Protein AF-A0A967SB26-F1 (afdb_monomer)

Solvent-accessible surface area (backbone atoms only — not comparable to full-atom values): 4712 Å² total; per-residue (Å²): 130,93,73,76,88,67,81,92,71,80,72,57,71,64,66,50,50,51,55,41,43,76,71,72,48,60,94,88,45,77,45,73,32,52,38,60,69,21,70,71,18,52,56,55,38,51,51,41,45,72,75,66,43,54,64,45,71,42,55,57,20,45,62,46,52,74,68,41,84,88,55,90,81,88,133

Structure (mmCIF, N/CA/C/O backbone):
data_AF-A0A967SB26-F1
#
_entry.id   AF-A0A967SB26-F1
#
loop_
_atom_site.group_PDB
_atom_site.id
_atom_site.type_symbol
_atom_site.label_atom_id
_atom_site.label_alt_id
_atom_site.label_comp_id
_atom_site.label_asym_id
_atom_site.label_entity_id
_atom_site.label_seq_id
_atom_site.pdbx_PDB_ins_code
_atom_site.Cartn_x
_atom_site.Cartn_y
_atom_site.Cartn_z
_atom_site.occupancy
_atom_site.B_iso_or_equiv
_atom_site.auth_seq_id
_atom_site.auth_comp_id
_atom_site.auth_asym_id
_atom_site.auth_atom_id
_atom_site.pdbx_PDB_model_num
ATOM 1 N N . LEU A 1 1 ? 19.356 20.847 -7.843 1.00 55.59 1 LEU A N 1
ATOM 2 C CA . LEU A 1 1 ? 18.170 20.138 -8.380 1.00 55.59 1 LEU A CA 1
ATOM 3 C C . LEU A 1 1 ? 18.632 18.778 -8.879 1.00 55.59 1 LEU A C 1
ATOM 5 O O . LEU A 1 1 ? 19.406 18.748 -9.828 1.00 55.59 1 LEU A O 1
ATOM 9 N N . ILE A 1 2 ? 18.240 17.681 -8.229 1.00 57.41 2 ILE A N 1
ATOM 10 C CA . ILE A 1 2 ? 18.542 16.334 -8.736 1.00 57.41 2 ILE A CA 1
ATOM 11 C C . ILE A 1 2 ? 17.737 16.164 -10.027 1.00 57.41 2 ILE A C 1
ATOM 13 O O . ILE A 1 2 ? 16.512 16.086 -9.988 1.00 57.41 2 ILE A O 1
ATOM 17 N N . ARG A 1 3 ? 18.411 16.195 -11.179 1.00 53.31 3 ARG A N 1
ATOM 18 C CA . ARG A 1 3 ? 17.799 15.897 -12.475 1.00 53.31 3 ARG A CA 1
ATOM 19 C C . ARG A 1 3 ? 18.098 14.439 -12.792 1.00 53.31 3 ARG A C 1
ATOM 21 O O . ARG A 1 3 ? 19.218 14.113 -13.169 1.00 53.31 3 ARG A O 1
ATOM 28 N N . SER A 1 4 ? 17.107 13.572 -12.600 1.00 69.19 4 SER A N 1
ATOM 29 C CA . SER A 1 4 ? 17.150 12.228 -13.177 1.00 69.19 4 SER A CA 1
ATOM 30 C C . SER A 1 4 ? 17.157 12.370 -14.697 1.00 69.19 4 SER A C 1
ATOM 32 O O . SER A 1 4 ? 16.253 12.984 -15.259 1.00 69.19 4 SER A O 1
ATOM 34 N N . THR A 1 5 ? 18.188 11.844 -15.351 1.00 69.44 5 THR A N 1
ATOM 35 C CA . THR A 1 5 ? 18.306 11.797 -16.818 1.00 69.44 5 THR A CA 1
ATOM 36 C C . THR A 1 5 ? 17.552 10.615 -17.426 1.00 69.44 5 THR A C 1
ATOM 38 O O . THR A 1 5 ? 17.364 10.569 -18.637 1.00 69.44 5 THR A O 1
ATOM 41 N N . ALA A 1 6 ? 17.100 9.669 -16.599 1.00 74.69 6 ALA A N 1
ATOM 42 C CA . ALA A 1 6 ? 16.287 8.546 -17.033 1.00 74.69 6 ALA A CA 1
ATOM 43 C C . ALA A 1 6 ? 14.812 8.949 -17.136 1.00 74.69 6 ALA A C 1
ATOM 45 O O . ALA A 1 6 ? 14.270 9.603 -16.237 1.00 74.69 6 ALA A O 1
ATOM 46 N N . GLN A 1 7 ? 14.162 8.513 -18.216 1.00 79.81 7 GLN A N 1
ATOM 47 C CA . GLN A 1 7 ? 12.718 8.620 -18.371 1.00 79.81 7 GLN A CA 1
ATOM 48 C C . GLN A 1 7 ? 12.042 7.772 -17.282 1.00 79.81 7 GLN A C 1
ATOM 50 O O . GLN A 1 7 ? 12.404 6.604 -17.119 1.00 79.81 7 GLN A O 1
ATOM 55 N N . PRO A 1 8 ? 11.105 8.334 -16.500 1.00 83.06 8 PRO A N 1
ATOM 56 C CA . PRO A 1 8 ? 10.456 7.584 -15.439 1.00 83.06 8 PRO A CA 1
ATOM 57 C C . PRO A 1 8 ? 9.653 6.433 -16.047 1.00 83.06 8 PRO A C 1
ATOM 59 O O . PRO A 1 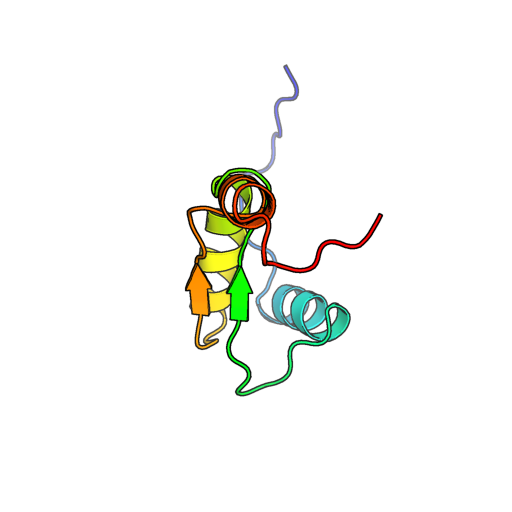8 ? 8.750 6.647 -16.854 1.00 83.06 8 PRO A O 1
ATOM 62 N N . ALA A 1 9 ? 9.997 5.215 -15.645 1.00 90.06 9 ALA A N 1
ATOM 63 C CA . ALA A 1 9 ? 9.315 3.994 -16.033 1.00 90.06 9 ALA A CA 1
ATOM 64 C C . ALA A 1 9 ? 9.078 3.131 -14.793 1.00 90.06 9 ALA A C 1
ATOM 66 O O . ALA A 1 9 ? 9.855 3.163 -13.832 1.00 90.06 9 ALA A O 1
ATOM 67 N N . LEU A 1 10 ? 7.997 2.354 -14.818 1.00 93.94 10 LEU A N 1
ATOM 68 C CA . LEU A 1 10 ? 7.829 1.270 -13.861 1.00 93.94 10 LEU A CA 1
ATOM 69 C C . LEU A 1 10 ? 8.924 0.221 -14.082 1.00 93.94 10 LEU A C 1
ATOM 71 O O . LEU A 1 10 ? 9.421 0.045 -15.194 1.00 93.94 10 LEU A O 1
ATOM 75 N N . ARG A 1 11 ? 9.274 -0.495 -13.013 1.00 93.56 11 ARG A N 1
ATOM 76 C CA . ARG A 1 11 ? 10.029 -1.745 -13.153 1.00 93.56 11 ARG A CA 1
ATOM 77 C C . ARG A 1 11 ? 9.163 -2.786 -13.857 1.00 93.56 11 ARG A C 1
ATOM 79 O O . ARG A 1 11 ? 7.949 -2.607 -13.974 1.00 93.56 11 ARG A O 1
ATOM 86 N N . ASP A 1 12 ? 9.782 -3.868 -14.309 1.00 96.12 12 ASP A N 1
ATOM 87 C C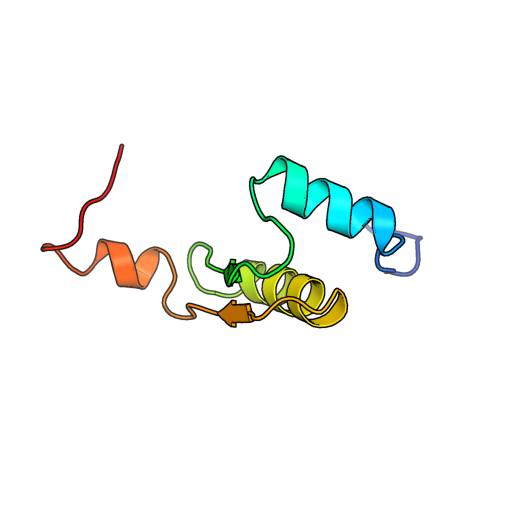A . ASP A 1 12 ? 9.040 -4.979 -14.886 1.00 96.12 12 ASP A CA 1
ATOM 88 C C . ASP A 1 12 ? 8.017 -5.548 -13.873 1.00 96.12 12 ASP A C 1
ATOM 90 O O . ASP A 1 12 ? 8.227 -5.472 -12.653 1.00 96.12 12 ASP A O 1
ATOM 94 N N . PRO A 1 13 ? 6.888 -6.101 -14.348 1.00 96.94 13 PRO A N 1
ATOM 95 C CA . PRO A 1 13 ? 5.821 -6.563 -13.465 1.00 96.94 13 PRO A CA 1
ATOM 96 C C . PRO A 1 13 ? 6.249 -7.635 -12.456 1.00 96.94 13 PRO A C 1
ATOM 98 O O . PRO A 1 13 ? 5.691 -7.685 -11.363 1.00 96.94 13 PRO A O 1
ATOM 101 N N . GLU A 1 14 ? 7.214 -8.493 -12.790 1.00 97.19 14 GLU A N 1
ATOM 102 C CA . GLU A 1 14 ? 7.670 -9.558 -11.893 1.00 97.19 14 GLU A CA 1
ATOM 103 C C . GLU A 1 14 ? 8.482 -8.994 -10.723 1.00 97.19 14 GLU A 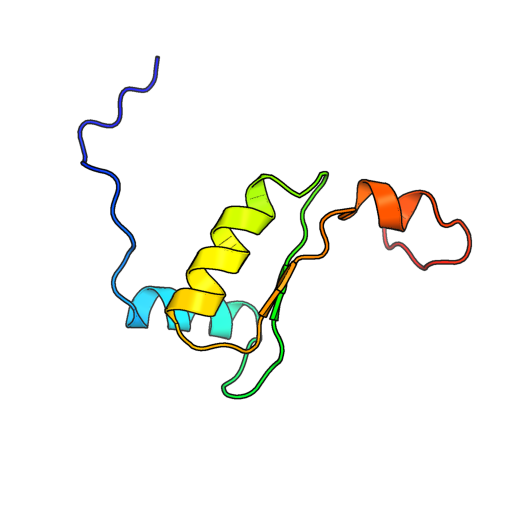C 1
ATOM 105 O O . GLU A 1 14 ? 8.197 -9.326 -9.571 1.00 97.19 14 GLU A O 1
ATOM 110 N N . SER A 1 15 ? 9.407 -8.066 -10.990 1.00 97.56 15 SER A N 1
ATOM 111 C CA . SER A 1 15 ? 10.147 -7.337 -9.953 1.00 97.56 15 SER A CA 1
ATOM 112 C C . SER A 1 15 ? 9.211 -6.562 -9.027 1.00 97.56 15 SER A C 1
ATOM 114 O O . SER A 1 15 ? 9.428 -6.498 -7.814 1.00 97.56 15 SER A O 1
ATOM 116 N N . LEU A 1 16 ? 8.138 -5.986 -9.575 1.00 97.06 16 LEU A N 1
ATOM 117 C CA . LEU A 1 16 ? 7.126 -5.329 -8.759 1.00 97.06 16 LEU A CA 1
ATOM 118 C C . LEU A 1 16 ? 6.346 -6.345 -7.913 1.00 97.06 16 LEU A C 1
ATOM 120 O O . LEU A 1 16 ? 6.246 -6.133 -6.711 1.00 97.06 16 LEU A O 1
ATOM 124 N N . ARG A 1 17 ? 5.871 -7.471 -8.469 1.00 97.19 17 ARG A N 1
ATOM 125 C CA . ARG A 1 17 ? 5.199 -8.528 -7.679 1.00 97.19 17 ARG A CA 1
ATOM 126 C C . ARG A 1 17 ? 6.085 -9.083 -6.568 1.00 97.19 17 ARG A C 1
ATOM 128 O O . ARG A 1 17 ? 5.599 -9.281 -5.462 1.00 97.19 17 ARG A O 1
ATOM 135 N N . ALA A 1 18 ? 7.377 -9.281 -6.831 1.00 97.25 18 ALA A N 1
ATOM 136 C CA . ALA A 1 18 ? 8.332 -9.730 -5.821 1.00 97.25 18 ALA A CA 1
ATOM 137 C C . ALA A 1 18 ? 8.361 -8.794 -4.605 1.00 97.25 18 ALA A C 1
ATOM 139 O O . ALA A 1 18 ? 8.294 -9.271 -3.480 1.00 97.25 18 ALA A O 1
ATOM 140 N N . ARG A 1 19 ? 8.331 -7.473 -4.819 1.00 96.88 19 ARG A N 1
ATOM 141 C CA . ARG A 1 19 ? 8.274 -6.489 -3.725 1.00 96.88 19 ARG A CA 1
ATOM 142 C C . ARG A 1 19 ? 6.986 -6.544 -2.908 1.00 96.88 19 ARG A C 1
ATOM 144 O O . ARG A 1 19 ? 7.021 -6.270 -1.715 1.00 96.88 19 ARG A O 1
ATOM 151 N N . PHE A 1 20 ? 5.856 -6.862 -3.537 1.00 96.69 20 PHE A N 1
ATOM 152 C CA . PHE A 1 20 ? 4.592 -7.057 -2.821 1.00 96.69 20 PHE A CA 1
ATOM 153 C C . PHE A 1 20 ? 4.640 -8.337 -1.973 1.00 96.69 20 PHE A C 1
ATOM 155 O O . PHE A 1 20 ? 4.292 -8.290 -0.797 1.00 96.69 20 PHE A O 1
ATOM 162 N N . ARG A 1 21 ? 5.187 -9.435 -2.512 1.00 97.31 21 ARG A N 1
ATOM 163 C CA . ARG A 1 21 ? 5.393 -10.688 -1.762 1.00 97.31 21 ARG A CA 1
ATOM 164 C C . ARG A 1 21 ? 6.378 -10.539 -0.604 1.00 97.31 21 ARG A C 1
ATOM 166 O O . ARG A 1 21 ? 6.127 -11.047 0.479 1.00 97.31 21 ARG A O 1
ATOM 173 N N . GLU A 1 22 ? 7.467 -9.792 -0.792 1.00 97.44 22 GLU A N 1
ATOM 174 C CA . GLU A 1 22 ? 8.403 -9.433 0.288 1.00 97.44 22 GLU A CA 1
ATOM 175 C C . GLU A 1 22 ? 7.712 -8.660 1.424 1.00 97.44 22 GLU A C 1
ATOM 177 O O . GLU A 1 22 ? 8.122 -8.763 2.577 1.00 97.44 22 GLU A O 1
ATOM 182 N N . ALA A 1 23 ? 6.652 -7.909 1.106 1.00 95.19 23 ALA A N 1
ATOM 183 C CA . ALA A 1 23 ? 5.812 -7.208 2.073 1.00 95.19 23 ALA A CA 1
ATOM 184 C C . ALA A 1 23 ? 4.661 -8.070 2.634 1.00 95.19 23 ALA A C 1
ATOM 186 O O . ALA A 1 23 ? 3.845 -7.553 3.394 1.00 95.19 23 ALA A O 1
ATOM 187 N N . GLY A 1 24 ? 4.593 -9.358 2.278 1.00 96.69 24 GLY A N 1
ATOM 188 C CA . GLY A 1 24 ? 3.578 -10.298 2.755 1.00 96.69 24 GLY A CA 1
ATOM 189 C C . GLY A 1 24 ? 2.237 -10.232 2.022 1.00 96.69 24 GLY A C 1
ATOM 190 O O . GLY A 1 24 ? 1.232 -10.608 2.609 1.00 96.69 24 GLY A O 1
ATOM 191 N N . VAL A 1 25 ? 2.202 -9.722 0.785 1.00 96.81 25 VAL A N 1
ATOM 192 C CA . VAL A 1 25 ? 1.000 -9.739 -0.067 1.00 96.81 25 VAL A CA 1
ATOM 193 C C . VAL A 1 25 ? 1.042 -10.955 -0.989 1.00 96.81 25 VAL A C 1
ATOM 195 O O . VAL A 1 25 ? 1.929 -11.042 -1.846 1.00 96.81 25 VAL A O 1
ATOM 198 N N . ASP A 1 26 ? 0.062 -11.840 -0.844 1.00 94.00 26 ASP A N 1
ATOM 199 C CA . ASP A 1 26 ? -0.122 -13.029 -1.671 1.00 94.00 26 ASP A CA 1
ATOM 200 C C . ASP A 1 26 ? -1.165 -12.812 -2.786 1.00 94.00 26 ASP A C 1
ATOM 202 O O . ASP A 1 26 ? -1.898 -11.817 -2.841 1.00 94.00 26 ASP A O 1
ATOM 206 N N . ASP A 1 27 ? -1.227 -13.757 -3.727 1.00 89.31 27 ASP A N 1
ATOM 207 C CA . ASP A 1 27 ? -2.214 -13.725 -4.805 1.00 89.31 27 ASP A CA 1
ATOM 208 C C . ASP A 1 27 ? -3.637 -13.882 -4.237 1.00 89.31 27 ASP A C 1
ATOM 210 O O . ASP A 1 27 ? -3.962 -14.868 -3.578 1.00 89.31 27 ASP A O 1
ATOM 214 N N . GLY A 1 28 ? -4.511 -12.919 -4.543 1.00 91.81 28 GLY A N 1
ATOM 215 C CA . GLY A 1 28 ? -5.898 -12.884 -4.064 1.00 91.81 28 GLY A CA 1
ATOM 216 C C . GLY A 1 28 ? -6.126 -11.997 -2.838 1.00 91.81 28 GLY A C 1
ATOM 217 O O . GLY A 1 28 ? -7.281 -11.699 -2.528 1.00 91.81 28 GLY A O 1
ATOM 218 N N . ASP A 1 29 ? -5.061 -11.510 -2.197 1.00 96.44 29 ASP A N 1
ATOM 219 C CA . ASP A 1 29 ? -5.180 -10.560 -1.097 1.00 96.44 29 ASP A CA 1
ATOM 220 C C . ASP A 1 29 ? -5.767 -9.219 -1.547 1.00 96.44 29 ASP A C 1
ATOM 222 O O . ASP A 1 29 ? -5.571 -8.735 -2.668 1.00 96.44 29 ASP A O 1
ATOM 226 N N . THR A 1 30 ? -6.460 -8.573 -0.610 1.00 97.88 30 THR A N 1
ATOM 227 C CA . THR A 1 30 ? -6.824 -7.164 -0.737 1.00 97.88 30 THR A CA 1
ATOM 228 C C . THR A 1 30 ? -5.677 -6.287 -0.253 1.00 97.88 30 THR A C 1
ATOM 230 O O . THR A 1 30 ? -5.327 -6.297 0.925 1.00 97.88 30 THR A O 1
ATOM 233 N N . VAL A 1 31 ? -5.166 -5.429 -1.132 1.00 97.94 31 VAL A N 1
ATOM 234 C CA . VAL A 1 31 ? -4.153 -4.430 -0.791 1.00 97.94 31 VAL A CA 1
ATOM 235 C C . VAL A 1 31 ? -4.829 -3.130 -0.356 1.00 97.94 31 VAL A C 1
ATOM 237 O O . VAL A 1 31 ? -5.571 -2.514 -1.121 1.00 97.94 31 VAL A O 1
ATOM 240 N N . VAL A 1 32 ? -4.536 -2.654 0.855 1.00 97.81 32 VAL A N 1
ATOM 241 C CA . VAL A 1 32 ? -4.941 -1.315 1.310 1.00 97.81 32 VAL A CA 1
ATOM 242 C C . VAL A 1 32 ? -3.703 -0.447 1.471 1.00 97.81 32 VAL A C 1
ATOM 244 O O . VAL A 1 32 ? -2.856 -0.717 2.317 1.00 97.81 32 VAL A O 1
ATOM 247 N N . THR A 1 33 ? -3.578 0.606 0.664 1.00 97.88 33 THR A N 1
ATOM 248 C CA . THR A 1 33 ? -2.423 1.509 0.741 1.00 97.88 33 THR A CA 1
ATOM 249 C C . THR A 1 33 ? -2.723 2.725 1.613 1.00 97.88 33 THR A C 1
ATOM 251 O O . THR A 1 33 ? -3.828 3.268 1.600 1.00 97.88 33 THR A O 1
ATOM 254 N N . TYR A 1 34 ? -1.720 3.169 2.370 1.00 98.00 34 TYR A N 1
ATOM 255 C CA . TYR A 1 34 ? -1.751 4.397 3.162 1.00 98.00 34 TYR A CA 1
ATOM 256 C C . TYR A 1 34 ? -0.330 4.949 3.331 1.00 98.00 34 TYR A C 1
ATOM 258 O O . TYR A 1 34 ? 0.655 4.239 3.125 1.00 98.00 34 TYR A O 1
ATOM 266 N N . CYS A 1 35 ? -0.203 6.227 3.681 1.00 97.06 35 CYS A N 1
ATOM 267 C CA . CYS A 1 35 ? 1.068 6.794 4.131 1.00 97.06 35 CYS A CA 1
ATOM 268 C C . CYS A 1 35 ? 0.825 7.758 5.299 1.00 97.06 35 CYS A C 1
ATOM 270 O O . CYS A 1 35 ? 0.088 7.433 6.227 1.00 97.06 35 CYS A O 1
ATOM 272 N N . ARG A 1 36 ? 1.411 8.959 5.272 1.00 96.81 36 ARG A N 1
ATOM 273 C CA . ARG A 1 36 ? 1.090 10.022 6.230 1.00 96.81 36 ARG A CA 1
ATOM 274 C C . ARG A 1 36 ? -0.189 10.776 5.846 1.00 96.81 36 ARG A C 1
ATOM 276 O O . ARG A 1 36 ? -1.062 10.941 6.688 1.00 96.81 36 ARG A O 1
ATOM 283 N N . THR A 1 37 ? -0.300 11.211 4.589 1.00 96.25 37 THR A N 1
ATOM 284 C CA . THR A 1 37 ? -1.388 12.071 4.067 1.00 96.25 37 THR A CA 1
ATOM 285 C C . THR A 1 37 ? -1.819 11.676 2.643 1.00 96.25 37 THR A C 1
ATOM 287 O O . THR A 1 37 ? -2.015 12.542 1.794 1.00 96.25 37 THR A O 1
ATOM 290 N N . GLY A 1 38 ? -1.828 10.385 2.310 1.00 92.25 38 GLY A N 1
ATOM 291 C CA . GLY A 1 38 ? -2.330 9.871 1.026 1.00 92.25 38 GLY A CA 1
ATOM 292 C C . GLY A 1 38 ? -1.385 9.973 -0.185 1.00 92.25 38 GLY A C 1
ATOM 293 O O . GLY A 1 38 ? -1.362 9.072 -1.021 1.00 92.25 38 GLY A O 1
ATOM 294 N N . MET A 1 39 ? -0.547 11.011 -0.284 1.00 94.44 39 MET A N 1
ATOM 295 C CA . MET A 1 39 ? 0.196 11.322 -1.524 1.00 94.44 39 MET A CA 1
ATOM 296 C C . MET A 1 39 ? 1.114 10.191 -2.026 1.00 94.44 39 MET A C 1
ATOM 298 O O . MET A 1 39 ? 1.095 9.846 -3.205 1.00 94.44 39 MET A O 1
ATOM 302 N N . GLN A 1 40 ? 1.929 9.605 -1.146 1.00 95.19 40 GLN A N 1
ATOM 303 C CA . GLN A 1 40 ? 2.855 8.526 -1.529 1.00 95.19 40 GLN A CA 1
ATOM 304 C C . GLN A 1 40 ? 2.113 7.209 -1.789 1.00 95.19 40 GLN A C 1
ATOM 306 O O . GLN A 1 40 ? 2.482 6.454 -2.690 1.00 95.19 40 GLN A O 1
ATOM 311 N N . SER A 1 41 ? 1.042 6.947 -1.036 1.00 97.06 41 SER A N 1
ATOM 312 C CA . SER A 1 41 ? 0.216 5.752 -1.209 1.00 97.06 41 SER A CA 1
ATOM 313 C C . SER A 1 41 ? -0.534 5.723 -2.536 1.00 97.06 41 SER A C 1
ATOM 315 O O . SER A 1 41 ? -0.820 4.630 -3.014 1.00 97.06 41 SER A O 1
ATOM 317 N N . SER A 1 42 ? -0.783 6.868 -3.181 1.00 97.06 42 SER A N 1
ATOM 318 C CA . SER A 1 42 ? -1.386 6.914 -4.521 1.00 97.06 42 SER A CA 1
ATOM 319 C C . SER A 1 42 ? -0.536 6.201 -5.577 1.00 97.06 42 SER A C 1
ATOM 321 O O . SER A 1 42 ? -1.077 5.539 -6.461 1.00 97.06 42 SER A O 1
ATOM 323 N N . PHE A 1 43 ? 0.796 6.272 -5.473 1.00 96.38 43 PHE A N 1
ATOM 324 C CA . PHE A 1 43 ? 1.677 5.542 -6.387 1.00 96.38 43 PHE A CA 1
ATOM 325 C C . PHE A 1 43 ? 1.641 4.032 -6.122 1.00 96.38 43 PHE A C 1
ATOM 327 O O . PHE A 1 43 ? 1.506 3.247 -7.058 1.00 96.38 43 PHE A O 1
ATOM 334 N N . ALA A 1 44 ? 1.691 3.622 -4.851 1.00 96.25 44 ALA A N 1
ATOM 335 C CA . ALA A 1 44 ? 1.553 2.213 -4.477 1.00 96.25 44 ALA A CA 1
ATOM 336 C C . ALA A 1 44 ? 0.183 1.646 -4.891 1.00 96.25 44 ALA A C 1
ATOM 338 O O . ALA A 1 44 ? 0.116 0.533 -5.405 1.00 96.25 44 ALA A O 1
ATOM 339 N N . TYR A 1 45 ? -0.886 2.437 -4.744 1.00 97.94 45 TYR A N 1
ATOM 340 C CA . TYR A 1 45 ? -2.235 2.102 -5.202 1.00 97.94 45 TYR A CA 1
ATOM 341 C C . TYR A 1 45 ? -2.250 1.834 -6.708 1.00 97.94 45 TYR A C 1
ATOM 343 O O . TYR A 1 45 ? -2.735 0.7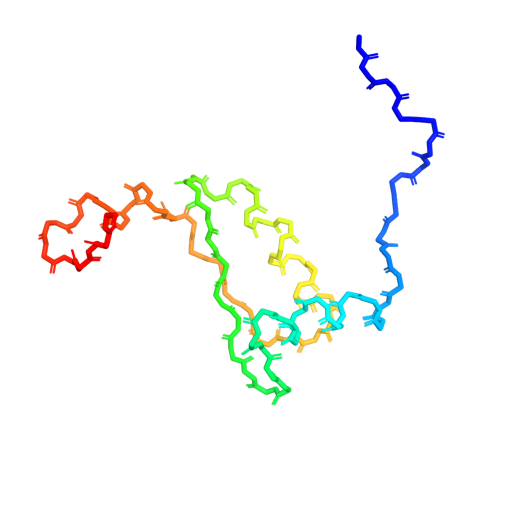95 -7.152 1.00 97.94 45 TYR A O 1
ATOM 351 N N . PHE A 1 46 ? -1.673 2.744 -7.497 1.00 97.94 46 PHE A N 1
ATOM 352 C CA . PHE A 1 46 ? -1.590 2.587 -8.946 1.00 97.94 46 PHE A CA 1
ATOM 353 C C . PHE A 1 46 ? -0.818 1.323 -9.341 1.00 97.94 46 PHE A C 1
ATOM 355 O O . PHE A 1 46 ? -1.296 0.556 -10.174 1.00 97.94 46 PHE A O 1
ATOM 362 N N . VAL A 1 47 ? 0.341 1.075 -8.725 1.00 97.56 47 VAL A N 1
ATOM 363 C CA . VAL A 1 47 ? 1.153 -0.115 -9.017 1.00 97.56 47 VAL A CA 1
ATOM 364 C C . VAL A 1 47 ? 0.415 -1.402 -8.645 1.00 97.56 47 VAL A C 1
ATOM 366 O O . VAL A 1 47 ? 0.395 -2.330 -9.447 1.00 97.56 47 VAL A O 1
ATOM 369 N N . ALA A 1 48 ? -0.235 -1.464 -7.482 1.00 97.50 48 ALA A N 1
ATOM 370 C CA . ALA A 1 48 ? -0.996 -2.644 -7.069 1.00 97.50 48 ALA A CA 1
ATOM 371 C C . ALA A 1 48 ? -2.143 -2.953 -8.051 1.00 97.50 48 ALA A C 1
ATOM 373 O O . ALA A 1 48 ? -2.281 -4.085 -8.519 1.00 97.50 48 ALA A O 1
ATOM 374 N N . ARG A 1 49 ? -2.895 -1.922 -8.462 1.00 97.25 49 ARG A N 1
ATOM 375 C CA . ARG A 1 49 ? -3.948 -2.035 -9.485 1.00 97.25 49 ARG A CA 1
ATOM 376 C C . ARG 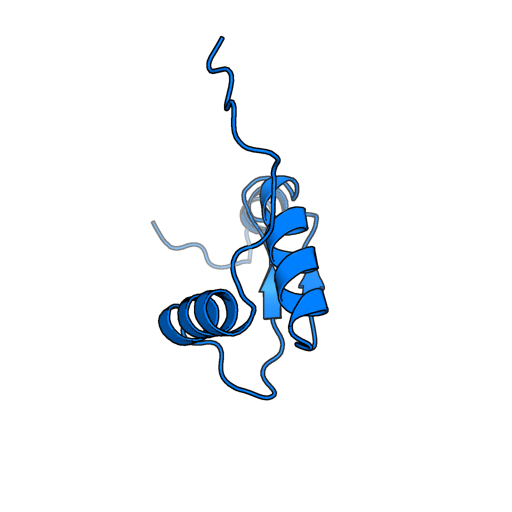A 1 49 ? -3.393 -2.480 -10.836 1.00 97.25 49 ARG A C 1
ATOM 378 O O . ARG A 1 49 ? -3.993 -3.334 -11.480 1.00 97.25 49 ARG A O 1
ATOM 385 N N . TYR A 1 50 ? -2.251 -1.932 -11.252 1.00 97.44 50 TYR A N 1
ATOM 386 C CA . TYR A 1 50 ? -1.562 -2.314 -12.488 1.00 97.44 50 TYR A CA 1
ATOM 387 C C . TYR A 1 50 ? -1.157 -3.798 -12.498 1.00 97.44 50 TYR A C 1
ATOM 389 O O . TYR A 1 50 ? -1.212 -4.440 -13.544 1.00 97.44 50 TYR A O 1
ATOM 397 N N . LEU A 1 51 ? -0.792 -4.358 -11.341 1.00 96.75 51 LEU A N 1
ATOM 398 C CA . LEU A 1 51 ? -0.429 -5.772 -11.199 1.00 96.75 51 LEU A CA 1
ATOM 399 C C . LEU A 1 51 ? -1.627 -6.726 -11.095 1.00 96.75 51 LEU A C 1
ATOM 401 O O . LEU A 1 51 ? -1.425 -7.935 -11.229 1.00 96.75 51 LEU A O 1
ATOM 405 N N . GLY A 1 52 ? -2.839 -6.194 -10.902 1.00 96.12 52 GLY A N 1
ATOM 406 C CA . GLY A 1 52 ? -4.088 -6.956 -10.854 1.00 96.12 52 GLY A CA 1
ATOM 407 C C . GLY A 1 52 ? -4.656 -7.215 -9.455 1.00 96.12 52 GLY A C 1
ATOM 408 O O . GLY A 1 52 ? -5.643 -7.937 -9.353 1.00 96.12 52 GLY A O 1
ATOM 409 N N . TYR A 1 53 ? -4.092 -6.635 -8.390 1.00 97.38 53 TYR A N 1
ATOM 410 C CA . TYR A 1 53 ? -4.615 -6.822 -7.031 1.00 97.38 53 TYR A CA 1
ATOM 411 C C . TYR A 1 53 ? -5.960 -6.105 -6.821 1.00 97.38 53 TYR A C 1
ATOM 413 O O . TYR A 1 53 ? -6.169 -4.984 -7.317 1.00 97.38 53 TYR A O 1
ATOM 421 N N . ASP A 1 54 ? -6.850 -6.687 -6.005 1.00 98.12 54 ASP A N 1
ATOM 422 C CA . ASP A 1 54 ? -7.946 -5.909 -5.417 1.00 98.12 54 ASP A CA 1
ATOM 423 C C . ASP A 1 54 ? -7.326 -4.866 -4.485 1.00 98.12 54 ASP A C 1
ATOM 425 O O . ASP A 1 54 ? -6.633 -5.205 -3.530 1.00 98.12 54 ASP A O 1
ATOM 429 N N . THR A 1 55 ? -7.497 -3.583 -4.801 1.00 98.19 55 THR A N 1
ATOM 430 C CA . THR A 1 55 ? -6.749 -2.511 -4.136 1.00 98.19 55 THR A CA 1
ATOM 431 C C . THR A 1 55 ? -7.670 -1.381 -3.710 1.00 98.19 55 THR A C 1
ATOM 433 O O . THR A 1 55 ? -8.446 -0.857 -4.514 1.00 98.19 55 THR A O 1
ATOM 436 N N . ARG A 1 56 ? -7.514 -0.935 -2.463 1.00 98.25 56 ARG A N 1
ATOM 437 C CA . ARG A 1 56 ? -8.161 0.248 -1.886 1.00 98.25 56 ARG A CA 1
ATOM 438 C C . ARG A 1 56 ? -7.095 1.246 -1.428 1.00 98.25 56 ARG A C 1
ATOM 440 O O . ARG A 1 56 ? -6.008 0.859 -1.011 1.00 98.25 56 ARG A O 1
ATOM 447 N N . LEU A 1 57 ? -7.406 2.536 -1.504 1.00 97.88 57 LEU A N 1
ATOM 448 C CA . LEU A 1 57 ? -6.570 3.607 -0.960 1.00 97.88 57 LEU A CA 1
ATOM 449 C C . LEU A 1 57 ? -7.256 4.176 0.281 1.00 97.88 57 LEU A C 1
ATOM 451 O O . LEU A 1 57 ? -8.386 4.655 0.192 1.00 97.88 57 LEU A O 1
ATOM 455 N N . TYR A 1 58 ? -6.567 4.160 1.419 1.00 98.00 58 TYR A N 1
ATOM 456 C CA . TYR A 1 58 ? -7.000 4.891 2.601 1.00 98.00 58 TYR A CA 1
ATOM 457 C C . TYR A 1 58 ? -6.433 6.315 2.566 1.00 98.00 58 TYR A C 1
ATOM 459 O O . TYR A 1 58 ? -5.339 6.599 3.062 1.00 98.00 58 TYR A O 1
ATOM 467 N N . ASP A 1 59 ? -7.194 7.216 1.942 1.00 96.06 59 ASP A N 1
ATOM 468 C CA . ASP A 1 59 ? -6.782 8.600 1.673 1.00 96.06 59 ASP A CA 1
ATOM 469 C C . ASP A 1 59 ? -6.428 9.378 2.955 1.00 96.06 59 ASP A C 1
ATOM 471 O O . ASP A 1 59 ? -5.375 10.012 3.038 1.00 96.06 59 ASP A O 1
ATOM 475 N N . GLY A 1 60 ? -7.242 9.214 4.008 1.00 96.69 60 GLY A N 1
ATOM 476 C CA . GLY A 1 60 ? -7.004 9.812 5.327 1.00 96.69 60 GLY A CA 1
ATOM 477 C C . GLY A 1 60 ? -5.668 9.401 5.955 1.00 96.69 60 GLY A C 1
ATOM 478 O O . GLY A 1 60 ? -5.036 10.197 6.659 1.00 96.69 60 GLY A O 1
ATOM 479 N N . SER A 1 61 ? -5.178 8.203 5.615 1.00 98.25 61 SER A N 1
ATOM 480 C CA . SER A 1 61 ? -3.844 7.727 5.972 1.00 98.25 61 SER A CA 1
ATOM 481 C C . SER A 1 61 ? -3.576 7.773 7.485 1.00 98.25 61 SER A C 1
ATOM 483 O O . SER A 1 61 ? -4.499 7.814 8.302 1.00 98.25 61 SER A O 1
ATOM 485 N N . PHE A 1 62 ? -2.306 7.731 7.896 1.00 97.44 62 PHE A N 1
ATOM 486 C CA . PHE A 1 62 ? -1.962 7.744 9.314 1.00 97.44 62 PHE A CA 1
ATOM 487 C C . PHE A 1 62 ? -2.470 8.999 10.041 1.00 97.44 62 PHE A C 1
ATOM 489 O O . PHE A 1 62 ? -2.855 8.907 11.200 1.00 97.44 62 PHE A O 1
ATOM 496 N N . MET A 1 63 ? -2.532 10.156 9.370 1.00 96.94 63 MET A N 1
ATOM 497 C CA . MET A 1 63 ? -3.045 11.391 9.978 1.00 96.94 63 MET A CA 1
ATOM 498 C C . MET A 1 63 ? -4.537 11.335 10.328 1.00 96.94 63 MET A C 1
ATOM 500 O O . MET A 1 63 ? -4.954 12.038 11.245 1.00 96.94 63 MET A O 1
ATOM 504 N N . ASP A 1 64 ? -5.357 10.573 9.602 1.00 97.62 64 ASP A N 1
ATOM 505 C CA . ASP A 1 64 ? -6.744 10.314 10.010 1.00 97.62 64 ASP A CA 1
ATOM 506 C C . ASP A 1 64 ? -6.798 9.250 11.109 1.00 97.62 64 ASP A C 1
ATOM 508 O O . ASP A 1 64 ? -7.437 9.465 12.137 1.00 97.62 64 ASP A O 1
ATOM 512 N N . TRP A 1 65 ? -6.049 8.150 10.946 1.00 97.69 65 TRP A N 1
ATOM 513 C CA . TRP A 1 65 ? -6.010 7.055 11.922 1.00 97.69 65 TRP A CA 1
ATOM 514 C C . TRP A 1 65 ? -5.611 7.534 13.320 1.00 97.69 65 TRP A C 1
ATOM 516 O O . TRP A 1 65 ? -6.315 7.284 14.290 1.00 97.69 65 TRP A O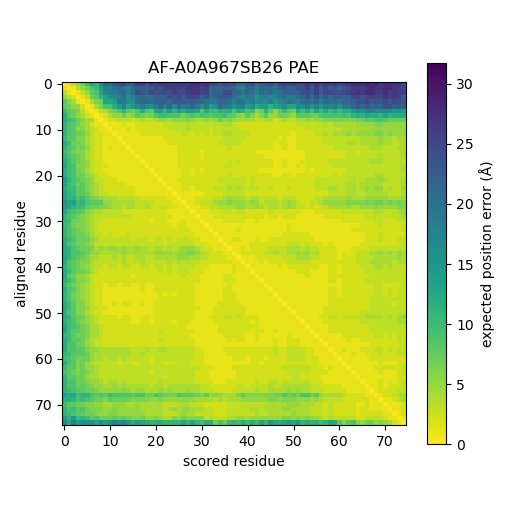 1
ATOM 526 N N . SER A 1 66 ? -4.517 8.292 13.426 1.00 96.25 66 SER A N 1
ATOM 527 C CA . SER A 1 66 ? -3.965 8.738 14.708 1.00 96.25 66 SER A CA 1
ATOM 528 C C . SER A 1 66 ? -4.828 9.779 15.428 1.00 96.25 66 SER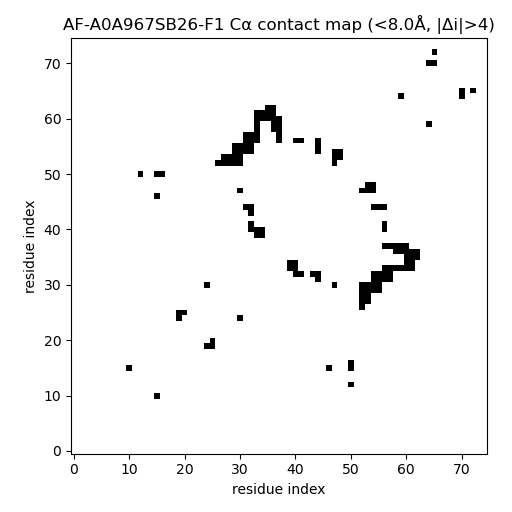 A C 1
ATOM 530 O O . SER A 1 66 ? -4.552 10.102 16.580 1.00 96.25 66 SER A O 1
ATOM 532 N N . ARG A 1 67 ? -5.821 10.375 14.754 1.00 96.62 67 ARG A N 1
ATOM 533 C CA . ARG A 1 67 ? -6.760 11.335 15.364 1.00 96.62 67 ARG A CA 1
ATOM 534 C C . ARG A 1 67 ? -7.950 10.650 16.031 1.00 96.62 67 ARG A C 1
ATOM 536 O O . ARG A 1 67 ? -8.657 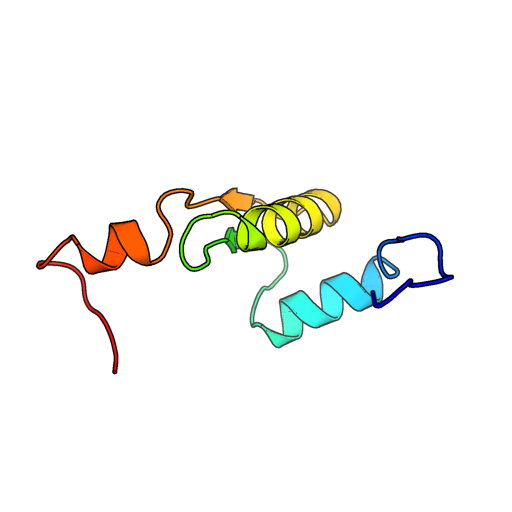11.297 16.800 1.00 96.62 67 ARG A O 1
ATOM 543 N N . ARG A 1 68 ? -8.166 9.370 15.741 1.00 96.56 68 ARG A N 1
ATOM 544 C CA . ARG A 1 68 ? -9.216 8.536 16.325 1.00 96.56 68 ARG A CA 1
ATOM 545 C C . ARG A 1 68 ? -8.646 7.882 17.579 1.00 96.56 68 ARG A C 1
ATOM 547 O O . ARG A 1 68 ? -7.926 6.892 17.492 1.00 96.56 68 ARG A O 1
ATOM 554 N N . GLY A 1 69 ? -8.887 8.502 18.734 1.00 94.06 69 GLY A N 1
ATOM 555 C CA . GLY A 1 69 ? -8.269 8.119 20.012 1.00 94.06 69 GLY A CA 1
ATOM 556 C C . GLY A 1 69 ? -8.620 6.707 20.493 1.00 94.06 69 GLY A C 1
ATOM 557 O O . GLY A 1 69 ? -7.954 6.176 21.374 1.00 94.06 69 GLY A O 1
ATOM 558 N N . GLU A 1 70 ? -9.651 6.102 19.913 1.00 97.06 70 GLU A N 1
ATOM 559 C CA . GLU A 1 70 ? -10.084 4.730 20.147 1.00 97.06 70 GLU A CA 1
ATOM 560 C C . GLU A 1 70 ? -9.300 3.677 19.345 1.00 97.06 70 GLU A C 1
ATOM 562 O O . GLU A 1 70 ? -9.402 2.488 19.648 1.00 97.06 70 GLU A O 1
ATOM 567 N N . LEU A 1 71 ? -8.538 4.080 18.321 1.00 97.38 71 LEU A N 1
ATOM 568 C CA . LEU A 1 71 ? -7.794 3.152 17.472 1.00 97.38 71 LEU A CA 1
ATOM 569 C C . LEU A 1 71 ? -6.391 2.864 18.031 1.00 97.38 71 LEU A C 1
ATOM 571 O O . LEU A 1 71 ? -5.724 3.767 18.541 1.00 97.38 71 LEU A O 1
ATOM 575 N N . PRO A 1 72 ? -5.895 1.620 17.903 1.00 97.19 72 PRO A N 1
ATOM 576 C CA . PRO A 1 72 ? -4.565 1.260 18.376 1.00 97.19 72 PRO A CA 1
ATOM 577 C C . PRO A 1 72 ? -3.466 1.904 17.518 1.00 97.19 72 PRO A C 1
ATOM 579 O O . PRO A 1 72 ? -3.593 2.021 16.295 1.00 97.19 72 PRO A O 1
ATOM 582 N N . VAL A 1 73 ? -2.365 2.287 18.171 1.00 95.94 73 VAL A N 1
ATOM 583 C CA . VAL A 1 73 ? -1.132 2.788 17.547 1.00 95.94 73 VAL A CA 1
ATOM 584 C C . VAL A 1 73 ? 0.066 2.243 18.324 1.00 95.94 73 VAL A C 1
ATOM 586 O O . VAL A 1 73 ? 0.145 2.408 19.542 1.00 95.94 73 VAL A O 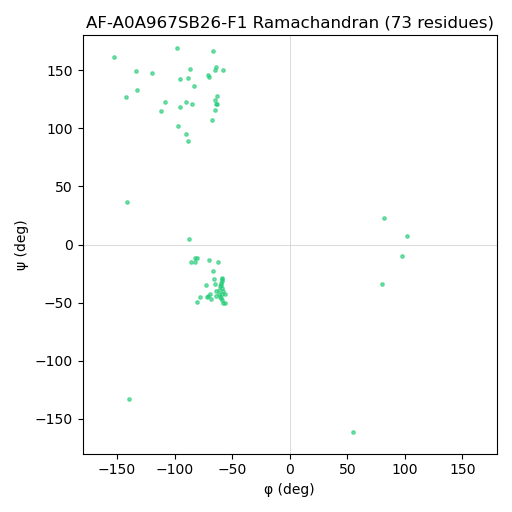1
ATOM 589 N N . GLU A 1 74 ? 1.002 1.615 17.620 1.00 94.31 74 GLU A N 1
ATOM 590 C CA . GLU A 1 74 ? 2.283 1.164 18.177 1.00 94.31 74 GLU A CA 1
ATOM 591 C C . GLU A 1 74 ? 3.326 2.298 18.125 1.00 94.31 74 GLU A C 1
ATOM 593 O O . GLU A 1 74 ? 3.236 3.186 17.271 1.00 94.31 74 GLU A O 1
ATOM 598 N N . ARG A 1 75 ? 4.287 2.302 19.062 1.00 83.06 75 ARG A N 1
ATOM 599 C CA . ARG A 1 75 ? 5.338 3.329 19.185 1.00 83.06 75 ARG A CA 1
ATOM 600 C C . ARG A 1 75 ? 6.714 2.769 18.860 1.00 83.06 75 ARG A C 1
ATOM 602 O O . ARG A 1 75 ? 7.032 1.695 19.410 1.00 83.06 75 ARG A O 1
#

Radius of gyration: 14.92 Å; Cα contacts (8 Å, |Δi|>4): 75; chains: 1; bounding box: 29×34×38 Å

Foldseek 3Di:
DPDDPDDDDDDDLVVLVVVCVVVVDDPADEAEFADCQQPVSVVVQVSCVVSPHNYHYPRCHVVVQVVPVPHDDDD

pLDDT: mean 93.22, std 9.71, range [53.31, 98.25]

Mean predicted aligned error: 4.52 Å

Secondary structure (DSSP, 8-state):
-----SPP-PPPHHHHHHHHHHTTPPTTPEEEE--SSSHHHHHHHHHHHHHT-EEEE-TTHHHHHTT-TTS----

Nearest PDB structures (foldseek):
  1wv9-assembly1_A  TM=5.912E-01  e=1.579E-01  Thermus thermophilus
  6vlh-assembly1_A  TM=3.753E-01  e=5.829E-01  Human immunodeficiency virus 1
  7lqp-assembly1_A  TM=3.495E-01  e=5.829E-01  Human immunodeficiency virus 1
  7rq0-assembly1_A  TM=3.648E-01  e=1.082E+00  Human immunodeficiency virus 1
  6wc8-assembly1_A-2  TM=3.534E-01  e=3.035E+00  Human immunodeficiency virus 1

Sequence (75 aa):
LIRSTAQPALRDPESLRARFREAGVDDGDTVVTYCRTGMQSSFAYFVARYLGYDTRLYDGSFMDWSRRGELPVER